Protein AF-A0A7Y0AMG4-F1 (afdb_monomer_lite)

pLDDT: mean 79.78, std 13.65, range [43.09, 95.0]

Sequence (147 aa):
MKTKEEQLKIYSAYLPYGLKFISNRDSVDITNAWTLVGLKIDNSYPHKPTLLSERSDYKNVINIWSPTAKPILYDLSYLTKEELIKAGFNDHIDFLTHEREHWIKVYGFEKYISKLPYGHFQYLVSNHFNIFNLDESEYINKANLKQ

Organism: NCBI:txid2728847

Radius of gyration: 16.27 Å; chains: 1; bounding box: 36×34×47 Å

Foldseek 3Di:
DDDLVVVVVVVVLLQVQFWWKDFLVDPLACVRIWTFNDWDQDPPPPGHIAGATDDPVDSDRPRPPDLRIATAAAELQPDDPVVCVVVVDPPPSCCSYVCVVVCCVPPNLVVSVVPDPPVRSSVRSNRRHPSVPDDCVRHHHNVPHDD

Structure (mmCIF, N/CA/C/O backbone):
data_AF-A0A7Y0AMG4-F1
#
_entry.id   AF-A0A7Y0AMG4-F1
#
loop_
_atom_site.group_PDB
_atom_site.id
_atom_site.type_symbol
_atom_site.label_atom_id
_atom_site.label_alt_id
_atom_site.label_comp_id
_atom_site.label_asym_id
_atom_site.label_entity_id
_atom_site.label_seq_id
_atom_site.pdbx_PDB_ins_code
_atom_site.Cartn_x
_atom_site.Cartn_y
_atom_site.Cartn_z
_atom_site.occupancy
_atom_site.B_iso_or_equiv
_atom_site.auth_seq_id
_atom_site.auth_comp_id
_atom_site.auth_asym_id
_atom_site.auth_atom_id
_atom_site.pdbx_PDB_model_num
ATOM 1 N N . MET A 1 1 ? 15.834 0.477 1.324 1.00 61.00 1 MET A N 1
ATOM 2 C CA . MET A 1 1 ? 15.414 0.202 -0.067 1.00 61.00 1 MET A CA 1
ATOM 3 C C . MET A 1 1 ? 15.063 -1.268 -0.227 1.00 61.00 1 MET A C 1
ATOM 5 O O . MET A 1 1 ? 15.910 -2.122 0.035 1.00 61.00 1 MET A O 1
ATOM 9 N N . LYS A 1 2 ? 13.814 -1.555 -0.597 1.00 71.12 2 LYS A N 1
ATOM 10 C CA . LYS A 1 2 ? 13.294 -2.920 -0.783 1.00 71.12 2 LYS A CA 1
ATOM 11 C C . LYS A 1 2 ? 13.919 -3.602 -2.002 1.00 71.12 2 LYS A C 1
ATOM 13 O O . LYS A 1 2 ? 14.352 -2.949 -2.953 1.00 71.12 2 LYS A O 1
ATOM 18 N N . THR A 1 3 ? 13.955 -4.931 -1.997 1.00 80.94 3 THR A N 1
ATOM 19 C CA . THR A 1 3 ? 14.343 -5.707 -3.176 1.00 80.94 3 THR A CA 1
ATOM 20 C C . THR A 1 3 ? 13.277 -5.609 -4.267 1.00 80.94 3 THR A C 1
ATOM 22 O O . THR A 1 3 ? 12.104 -5.317 -4.034 1.00 80.94 3 THR A O 1
ATOM 25 N N . LYS A 1 4 ? 13.692 -5.921 -5.492 1.00 73.06 4 LYS A N 1
ATOM 26 C CA . LYS A 1 4 ? 12.834 -5.947 -6.681 1.00 73.06 4 LYS A CA 1
ATOM 27 C C . LYS A 1 4 ? 11.635 -6.886 -6.536 1.00 73.06 4 LYS A C 1
ATOM 29 O O . LYS A 1 4 ? 10.539 -6.573 -6.990 1.00 73.06 4 LYS A O 1
ATOM 34 N N . GLU A 1 5 ? 11.850 -8.041 -5.916 1.00 76.38 5 GLU A N 1
ATOM 35 C CA . GLU A 1 5 ? 10.802 -9.032 -5.687 1.00 76.38 5 GLU A CA 1
ATOM 36 C C . GLU A 1 5 ? 9.802 -8.557 -4.624 1.00 76.38 5 GLU A C 1
ATOM 38 O O . GLU A 1 5 ? 8.596 -8.728 -4.788 1.00 76.38 5 GLU A O 1
ATOM 43 N N . GLU A 1 6 ? 10.275 -7.903 -3.560 1.00 79.88 6 GLU A N 1
ATOM 44 C CA . GLU A 1 6 ? 9.397 -7.306 -2.548 1.00 79.88 6 GLU A CA 1
ATOM 45 C C . GLU A 1 6 ? 8.531 -6.192 -3.141 1.00 79.88 6 GLU A C 1
ATOM 47 O O . GLU A 1 6 ? 7.325 -6.166 -2.906 1.00 79.88 6 GLU A O 1
ATOM 52 N N . GLN A 1 7 ? 9.112 -5.313 -3.963 1.00 78.44 7 GLN A N 1
ATOM 53 C CA . GLN A 1 7 ? 8.366 -4.246 -4.636 1.00 78.44 7 GLN A CA 1
ATOM 54 C C . GLN A 1 7 ? 7.243 -4.799 -5.520 1.00 78.44 7 GLN A C 1
ATOM 56 O O . GLN A 1 7 ? 6.143 -4.255 -5.537 1.00 78.44 7 GLN A O 1
ATOM 61 N N . LEU A 1 8 ? 7.467 -5.922 -6.206 1.00 78.38 8 LEU A N 1
ATOM 62 C CA . LEU A 1 8 ? 6.403 -6.577 -6.965 1.00 78.38 8 LEU A CA 1
ATOM 63 C C . LEU A 1 8 ? 5.285 -7.128 -6.100 1.00 78.38 8 LEU A C 1
ATOM 65 O O . LEU A 1 8 ? 4.124 -6.980 -6.468 1.00 78.38 8 LEU A O 1
ATOM 69 N N . LYS A 1 9 ? 5.629 -7.784 -4.987 1.00 83.62 9 LYS A N 1
ATOM 70 C CA . LYS A 1 9 ? 4.636 -8.303 -4.037 1.00 83.62 9 LYS A CA 1
ATOM 71 C C . LYS A 1 9 ? 3.774 -7.166 -3.488 1.00 83.62 9 LYS A C 1
ATOM 73 O O . LYS A 1 9 ? 2.578 -7.334 -3.291 1.00 83.62 9 LYS A O 1
ATOM 78 N N . ILE A 1 10 ? 4.379 -5.999 -3.291 1.00 87.12 10 ILE A N 1
ATOM 79 C CA . ILE A 1 10 ? 3.682 -4.777 -2.898 1.00 87.12 10 ILE A CA 1
ATOM 80 C C . ILE A 1 10 ? 2.755 -4.306 -4.024 1.00 87.12 10 ILE A C 1
ATOM 82 O O . ILE A 1 10 ? 1.559 -4.151 -3.807 1.00 87.12 10 ILE A O 1
ATOM 86 N N . TYR A 1 11 ? 3.269 -4.108 -5.240 1.00 85.94 11 TYR A N 1
ATOM 87 C CA . TYR A 1 11 ? 2.473 -3.578 -6.353 1.00 85.94 11 TYR A CA 1
ATOM 88 C C . TYR A 1 11 ? 1.355 -4.519 -6.805 1.00 85.94 11 TYR A C 1
ATOM 90 O O . TYR A 1 11 ? 0.294 -4.043 -7.208 1.00 85.94 11 TYR A O 1
ATOM 98 N N . SER A 1 12 ? 1.539 -5.835 -6.691 1.00 85.44 12 SER A N 1
ATOM 99 C CA . SER A 1 12 ? 0.483 -6.804 -6.988 1.00 85.44 12 SER A CA 1
ATOM 100 C C . SER A 1 12 ? -0.710 -6.671 -6.045 1.00 85.44 12 SER A C 1
ATOM 102 O O . SER A 1 12 ? -1.838 -6.868 -6.492 1.00 85.44 12 SER A O 1
ATOM 104 N N . ALA A 1 13 ? -0.499 -6.256 -4.789 1.00 89.56 13 ALA A N 1
ATOM 105 C CA . ALA A 1 13 ? -1.593 -5.993 -3.858 1.00 89.56 13 ALA A CA 1
ATOM 106 C C . ALA A 1 13 ? -2.501 -4.856 -4.350 1.00 89.56 13 ALA A C 1
ATOM 108 O O . ALA A 1 13 ? -3.716 -4.926 -4.184 1.00 89.56 13 ALA A O 1
ATOM 109 N N . TYR A 1 14 ? -1.930 -3.841 -5.007 1.00 90.62 14 TYR A N 1
ATOM 110 C CA . TYR A 1 14 ? -2.694 -2.709 -5.531 1.00 90.62 14 TYR A CA 1
ATOM 111 C C . TYR A 1 14 ? -3.232 -2.901 -6.950 1.00 90.62 14 TYR A C 1
ATOM 113 O O . TYR A 1 14 ? -3.987 -2.052 -7.424 1.00 90.62 14 TYR A O 1
ATOM 121 N N . LEU A 1 15 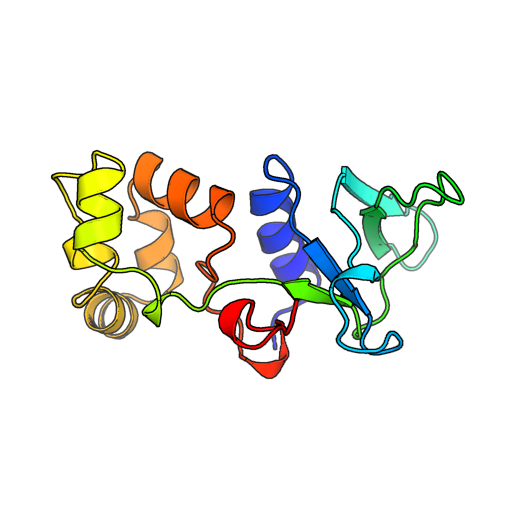? -2.854 -3.977 -7.643 1.00 87.44 15 LEU A N 1
ATOM 122 C CA . LEU A 1 15 ? -3.261 -4.217 -9.027 1.00 87.44 15 LEU A CA 1
ATOM 123 C C . LEU A 1 15 ? -4.790 -4.124 -9.237 1.00 87.44 15 LEU A C 1
ATOM 125 O O . LEU A 1 15 ? -5.197 -3.455 -10.185 1.00 87.44 15 LEU A O 1
ATOM 129 N N . PRO A 1 16 ? -5.654 -4.679 -8.359 1.00 89.69 16 PRO A N 1
ATOM 130 C CA . PRO A 1 16 ? -7.109 -4.553 -8.508 1.00 89.69 16 PRO A CA 1
ATOM 131 C C . PRO A 1 16 ? -7.648 -3.123 -8.350 1.00 89.69 16 PRO A C 1
ATOM 133 O O . PRO A 1 16 ? -8.809 -2.871 -8.654 1.00 89.69 16 PRO A O 1
ATOM 136 N N . TYR A 1 17 ? -6.826 -2.196 -7.851 1.00 90.69 17 TYR A N 1
ATOM 137 C CA . TYR A 1 17 ? -7.234 -0.859 -7.419 1.00 90.69 17 TYR A CA 1
ATOM 138 C C . TYR A 1 17 ? -6.598 0.265 -8.243 1.00 90.69 17 TYR A C 1
ATOM 140 O O . TYR A 1 17 ? -6.667 1.425 -7.842 1.00 90.69 17 TYR A O 1
ATOM 148 N N . GLY A 1 18 ? -5.956 -0.052 -9.373 1.00 88.31 18 GLY A N 1
ATOM 149 C CA . GLY A 1 18 ? -5.462 0.953 -10.319 1.00 88.31 18 GLY A CA 1
ATOM 150 C C . GLY A 1 18 ? -4.459 1.933 -9.706 1.00 88.31 18 GLY A C 1
ATOM 151 O O . GLY A 1 18 ? -4.632 3.149 -9.806 1.00 88.31 18 GLY A O 1
ATOM 152 N N . LEU A 1 19 ? -3.423 1.419 -9.035 1.00 89.38 19 LEU A N 1
ATOM 153 C CA . LEU A 1 19 ? -2.376 2.258 -8.448 1.00 89.38 19 LEU A CA 1
ATOM 154 C C . LEU A 1 19 ? -1.724 3.149 -9.506 1.00 89.38 19 LEU A C 1
ATOM 156 O O . LEU A 1 19 ? -1.357 2.683 -10.586 1.00 89.38 19 LEU A O 1
ATOM 160 N N . LYS A 1 20 ? -1.572 4.432 -9.176 1.00 88.56 20 LYS A N 1
ATOM 161 C CA . LYS A 1 20 ? -0.933 5.414 -10.049 1.00 88.56 20 LYS A CA 1
ATOM 162 C C . LYS A 1 20 ? 0.562 5.518 -9.776 1.00 88.56 20 LYS A C 1
ATOM 164 O O . LYS A 1 20 ? 0.989 5.404 -8.631 1.00 88.56 20 LYS A O 1
ATOM 169 N N . PHE A 1 21 ? 1.340 5.781 -10.819 1.00 84.88 21 PHE A N 1
ATOM 170 C CA . PHE A 1 21 ? 2.795 5.909 -10.765 1.00 84.88 21 PHE A CA 1
ATOM 171 C C . PHE A 1 21 ? 3.271 7.064 -11.642 1.00 84.88 21 PHE A C 1
ATOM 173 O O . PHE A 1 21 ? 2.657 7.358 -12.663 1.00 84.88 21 PHE A O 1
ATOM 180 N N . ILE A 1 22 ? 4.397 7.672 -11.278 1.00 79.50 22 ILE A N 1
ATOM 181 C CA . ILE A 1 22 ? 5.118 8.655 -12.102 1.00 79.50 22 ILE A CA 1
ATOM 182 C C . ILE A 1 22 ? 6.567 8.180 -12.232 1.00 79.50 22 ILE A C 1
ATOM 184 O O . ILE A 1 22 ? 7.137 7.676 -11.260 1.00 79.50 22 ILE A O 1
ATOM 188 N N . SER A 1 23 ? 7.177 8.318 -13.413 1.00 72.56 23 SER A N 1
ATOM 189 C CA . SER A 1 23 ? 8.632 8.183 -13.531 1.00 72.56 23 SER A CA 1
ATOM 190 C C . SER A 1 23 ? 9.301 9.458 -13.032 1.00 72.56 23 SER A C 1
ATOM 192 O O . SER A 1 23 ? 8.887 10.547 -13.399 1.00 72.56 23 SER A O 1
ATOM 194 N N . ASN A 1 24 ? 10.422 9.353 -12.313 1.00 63.03 24 ASN A N 1
ATOM 195 C CA . ASN A 1 24 ? 11.282 10.497 -11.981 1.00 63.03 24 ASN A CA 1
ATOM 196 C C . ASN A 1 24 ? 11.817 11.237 -13.229 1.00 63.03 24 ASN A C 1
ATOM 198 O O . ASN A 1 24 ? 12.531 12.224 -13.072 1.00 63.03 24 ASN A O 1
ATOM 202 N N . ARG A 1 25 ? 11.579 10.733 -14.450 1.00 60.69 25 ARG A N 1
ATOM 203 C CA . ARG A 1 25 ? 11.869 11.446 -15.703 1.00 60.69 25 ARG A CA 1
ATOM 204 C C . ARG A 1 25 ? 10.767 12.422 -16.104 1.00 60.69 25 ARG A C 1
ATOM 206 O O . ARG A 1 25 ? 11.058 13.371 -16.826 1.00 60.69 25 ARG A O 1
ATOM 213 N N . ASP A 1 26 ? 9.543 12.179 -15.664 1.00 61.75 26 ASP A N 1
ATOM 214 C CA . ASP A 1 26 ? 8.428 13.080 -15.893 1.00 61.75 26 ASP A CA 1
ATOM 215 C C . ASP A 1 26 ? 8.448 14.161 -14.805 1.00 61.75 26 ASP A C 1
ATOM 217 O O . ASP A 1 26 ? 8.901 13.932 -13.677 1.00 61.75 26 ASP A O 1
ATOM 221 N N . SER A 1 27 ? 7.979 15.365 -15.134 1.00 60.75 27 SER A N 1
ATOM 222 C CA . SER A 1 27 ? 7.682 16.362 -14.107 1.00 60.75 27 SER A CA 1
ATOM 223 C C . SER A 1 27 ? 6.711 15.757 -13.085 1.00 60.75 27 SER A C 1
ATOM 225 O O . SER A 1 27 ? 5.898 14.898 -13.430 1.00 60.75 27 SER A O 1
ATOM 227 N N . VAL A 1 28 ? 6.783 16.199 -11.823 1.00 60.62 28 VAL A N 1
ATOM 228 C CA . VAL A 1 28 ? 5.866 15.785 -10.740 1.00 60.62 28 VAL A CA 1
ATOM 229 C C . VAL A 1 28 ? 4.484 16.422 -10.957 1.00 60.62 28 VAL A C 1
ATOM 231 O O . VAL A 1 28 ? 3.996 17.211 -10.157 1.00 60.62 28 VAL A O 1
ATOM 234 N N . ASP A 1 29 ? 3.888 16.134 -12.104 1.00 65.50 29 ASP A N 1
ATOM 235 C CA . ASP A 1 29 ? 2.577 16.576 -12.534 1.00 65.50 29 ASP A CA 1
ATOM 236 C C . ASP A 1 29 ? 1.702 15.328 -12.690 1.00 65.50 29 ASP A C 1
ATOM 238 O O . ASP A 1 29 ? 2.042 14.386 -13.415 1.00 65.50 29 ASP A O 1
ATOM 242 N N . ILE A 1 30 ? 0.576 15.303 -11.974 1.00 65.88 30 ILE A N 1
ATOM 243 C CA . ILE A 1 30 ? -0.348 14.166 -11.951 1.00 65.88 30 ILE A CA 1
ATOM 244 C C . ILE A 1 30 ? -0.972 13.886 -13.322 1.00 65.88 30 ILE A C 1
ATOM 246 O O . ILE A 1 30 ? -1.411 12.761 -13.570 1.00 65.88 30 ILE A O 1
ATOM 250 N N . THR A 1 31 ? -0.971 14.866 -14.231 1.00 67.12 31 THR A N 1
ATOM 251 C CA . THR A 1 31 ? -1.424 14.694 -15.620 1.00 67.12 31 THR A CA 1
ATOM 252 C C . THR A 1 31 ? -0.584 13.674 -16.395 1.00 67.12 31 THR A C 1
ATOM 254 O O . THR A 1 31 ? -1.071 13.078 -17.356 1.00 67.12 31 THR A O 1
ATOM 257 N N . ASN A 1 32 ? 0.645 13.401 -15.943 1.00 71.56 32 ASN A N 1
ATOM 258 C CA . ASN A 1 32 ? 1.530 12.387 -16.516 1.00 71.56 32 ASN A CA 1
ATOM 259 C C . ASN A 1 32 ? 1.497 11.043 -15.776 1.00 71.56 32 ASN A C 1
ATOM 261 O O . ASN A 1 32 ? 2.240 10.134 -16.141 1.00 71.56 32 ASN A O 1
ATOM 265 N N . ALA A 1 33 ? 0.650 10.886 -14.753 1.00 79.56 33 ALA A N 1
ATOM 266 C CA . ALA A 1 33 ? 0.600 9.653 -13.982 1.00 79.56 33 ALA A CA 1
ATOM 267 C C . ALA A 1 33 ? 0.039 8.482 -14.803 1.00 79.56 33 ALA A C 1
ATOM 269 O O . ALA A 1 33 ? -1.009 8.578 -15.444 1.00 79.56 33 ALA A O 1
ATOM 270 N N . TRP A 1 34 ? 0.705 7.335 -14.716 1.00 81.25 34 TRP A N 1
ATOM 271 C CA . TRP A 1 34 ? 0.264 6.083 -15.319 1.00 81.25 34 TRP A CA 1
ATOM 272 C C . TRP A 1 34 ? -0.517 5.239 -14.325 1.00 81.25 34 TRP A C 1
ATOM 274 O O . TRP A 1 34 ? -0.161 5.186 -13.151 1.00 81.25 34 TRP A O 1
ATOM 284 N N . THR A 1 35 ? -1.536 4.529 -14.803 1.00 86.31 35 THR A N 1
ATOM 285 C CA . THR A 1 35 ? -2.318 3.592 -13.984 1.00 86.31 35 THR A CA 1
ATOM 286 C C . THR A 1 35 ? -1.817 2.174 -14.201 1.00 86.31 35 THR A C 1
ATOM 288 O O . THR A 1 35 ? -1.681 1.749 -15.344 1.00 86.31 35 THR A O 1
ATOM 291 N N . LEU A 1 36 ? -1.557 1.437 -13.123 1.00 85.19 36 LEU A N 1
ATOM 292 C CA . LEU A 1 36 ? -1.200 0.024 -13.180 1.00 85.19 36 LEU A CA 1
ATOM 293 C C . LEU A 1 36 ? -2.406 -0.820 -13.590 1.00 85.19 36 LEU A C 1
ATOM 295 O O . LEU A 1 36 ? -3.413 -0.846 -12.890 1.00 85.19 36 LEU A O 1
ATOM 299 N N . VAL A 1 37 ? -2.262 -1.543 -14.698 1.00 83.62 37 VAL 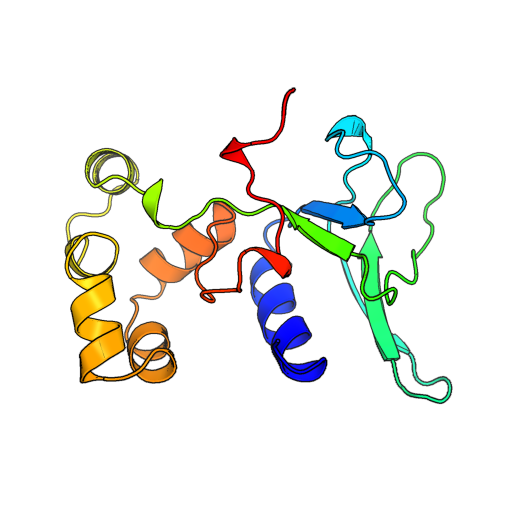A N 1
ATOM 300 C CA . VAL A 1 37 ? -3.298 -2.435 -15.249 1.00 83.62 37 VAL A CA 1
ATOM 301 C C . VAL A 1 37 ? -2.846 -3.889 -15.351 1.00 83.62 37 VAL A C 1
ATOM 303 O O . VAL A 1 37 ? -3.627 -4.770 -15.696 1.00 83.62 37 VAL A O 1
ATOM 306 N N . GLY A 1 38 ? -1.579 -4.172 -15.054 1.00 79.50 38 GLY A N 1
ATOM 307 C CA . GLY A 1 38 ? -1.073 -5.535 -15.091 1.00 79.50 38 GLY A CA 1
ATOM 308 C C . GLY A 1 38 ? 0.377 -5.657 -14.667 1.00 79.50 38 GLY A C 1
ATOM 309 O O . GLY A 1 38 ? 1.106 -4.676 -14.546 1.00 79.50 38 GLY A O 1
ATOM 310 N N . LEU A 1 39 ? 0.793 -6.901 -14.468 1.00 77.69 39 LEU A N 1
ATOM 311 C CA . LEU A 1 39 ? 2.169 -7.283 -14.198 1.00 77.69 39 LEU A CA 1
ATOM 312 C C . LEU A 1 39 ? 2.554 -8.347 -15.218 1.00 77.69 39 LEU A C 1
ATOM 314 O O . LEU A 1 39 ? 1.838 -9.332 -15.389 1.00 77.69 39 LEU A O 1
ATOM 318 N N . LYS A 1 40 ? 3.682 -8.165 -15.894 1.00 72.88 40 LYS A N 1
ATOM 319 C CA . LYS A 1 40 ? 4.249 -9.164 -16.800 1.00 72.88 40 LYS A CA 1
ATOM 320 C C . LYS A 1 40 ? 5.618 -9.569 -16.284 1.00 72.88 40 LYS A C 1
ATOM 322 O O . LYS A 1 40 ? 6.403 -8.707 -15.923 1.00 72.88 40 LYS A O 1
ATOM 327 N N . ILE A 1 41 ? 5.922 -10.858 -16.256 1.00 67.00 41 ILE A N 1
ATOM 328 C CA . ILE A 1 41 ? 7.304 -11.316 -16.109 1.00 67.00 41 ILE A CA 1
ATOM 329 C C . ILE A 1 41 ? 7.827 -11.502 -17.525 1.00 67.00 41 ILE A C 1
ATOM 331 O O . ILE A 1 41 ? 7.284 -12.300 -18.289 1.00 67.00 41 ILE A O 1
ATOM 335 N N . ASP A 1 42 ? 8.810 -10.696 -17.913 1.00 63.44 42 ASP A N 1
ATOM 336 C CA . ASP A 1 42 ? 9.469 -10.896 -19.189 1.00 63.44 42 ASP A CA 1
ATOM 337 C C . ASP A 1 42 ? 10.399 -12.110 -19.080 1.00 63.44 42 ASP A C 1
ATOM 339 O O . ASP A 1 42 ? 11.263 -12.192 -18.202 1.00 63.44 42 ASP A O 1
ATOM 343 N N . ASN A 1 43 ? 10.195 -13.078 -19.971 1.00 60.75 43 ASN A N 1
ATOM 344 C CA . ASN A 1 43 ? 11.047 -14.256 -20.069 1.00 60.75 43 ASN A CA 1
ATOM 345 C C . ASN A 1 43 ? 12.355 -13.964 -20.826 1.00 60.75 43 ASN A C 1
ATOM 347 O O . ASN A 1 43 ? 13.210 -14.842 -20.915 1.00 60.75 43 ASN A O 1
ATOM 351 N N . SER A 1 44 ? 12.535 -12.753 -21.360 1.00 64.75 44 SER A N 1
ATOM 352 C CA . SER A 1 44 ? 13.809 -12.321 -21.927 1.00 64.75 44 SER A CA 1
ATOM 353 C C . SER A 1 44 ? 14.831 -12.011 -20.829 1.00 64.75 44 SER A C 1
ATOM 355 O O . SER A 1 44 ? 14.517 -11.458 -19.776 1.00 64.75 44 SER A O 1
ATOM 357 N N . TYR A 1 45 ? 16.076 -12.432 -21.058 1.00 47.50 45 TYR A N 1
ATOM 358 C CA . TYR A 1 45 ? 17.156 -12.307 -20.085 1.00 47.50 45 TYR A CA 1
ATOM 359 C C . TYR A 1 45 ? 17.667 -10.854 -20.013 1.00 47.50 45 TYR A C 1
ATOM 361 O O . TYR A 1 45 ? 17.931 -10.256 -21.058 1.00 47.50 45 TYR A O 1
ATOM 369 N N . PRO A 1 46 ? 17.896 -10.283 -18.816 1.00 54.44 46 PRO A N 1
ATOM 370 C CA . PRO A 1 46 ? 17.556 -10.826 -17.501 1.00 54.44 46 PRO A CA 1
ATOM 371 C C . PRO A 1 46 ? 16.049 -10.734 -17.229 1.00 54.44 46 PRO A C 1
ATOM 373 O O . PRO A 1 46 ? 15.471 -9.667 -17.438 1.00 54.44 46 PRO A O 1
ATOM 376 N N . HIS A 1 47 ? 15.467 -11.820 -16.697 1.00 57.12 47 HIS A N 1
ATOM 377 C CA . HIS A 1 47 ? 14.056 -11.908 -16.312 1.00 57.12 47 HIS A CA 1
ATOM 378 C C . HIS A 1 47 ? 13.667 -10.720 -15.449 1.00 57.12 47 HIS A C 1
ATOM 380 O O . HIS A 1 47 ? 14.028 -10.628 -14.271 1.00 57.12 47 HIS A O 1
ATOM 386 N N . LYS A 1 48 ? 12.969 -9.775 -16.064 1.00 61.19 48 LYS A N 1
ATOM 387 C CA . LYS A 1 48 ? 12.539 -8.562 -15.398 1.00 61.19 48 LYS A CA 1
ATOM 388 C C . LYS A 1 48 ? 11.027 -8.599 -15.345 1.00 61.19 48 LYS A C 1
ATOM 390 O O . LYS A 1 48 ? 10.376 -8.769 -16.377 1.00 61.19 48 LYS A O 1
ATOM 395 N N . PRO A 1 49 ? 10.448 -8.434 -14.154 1.00 61.41 49 PRO A N 1
ATOM 396 C CA . PRO A 1 49 ? 9.049 -8.080 -14.071 1.00 61.41 49 PRO A CA 1
ATOM 397 C C . PRO A 1 49 ? 8.807 -6.796 -14.870 1.00 61.41 49 PRO A C 1
ATOM 399 O O . PRO A 1 49 ? 9.743 -6.103 -15.250 1.00 61.41 49 PRO A O 1
ATOM 402 N N . THR A 1 50 ? 7.561 -6.450 -15.137 1.00 68.88 50 THR A N 1
ATOM 403 C CA . THR A 1 50 ? 7.179 -5.255 -15.880 1.00 68.88 50 THR A CA 1
ATOM 404 C C . THR A 1 50 ? 5.812 -4.812 -15.393 1.00 68.88 50 THR A C 1
ATOM 406 O O . THR A 1 50 ? 4.878 -5.612 -15.384 1.00 68.88 50 THR A O 1
ATOM 409 N N . LEU A 1 51 ? 5.702 -3.553 -14.968 1.00 71.12 51 LEU A N 1
ATOM 410 C CA . LEU A 1 51 ? 4.413 -2.929 -14.681 1.00 71.12 51 LEU A CA 1
ATOM 411 C C . LEU A 1 51 ? 3.768 -2.552 -16.011 1.00 71.12 51 LEU A C 1
ATOM 413 O O . LEU A 1 51 ? 4.417 -1.920 -16.835 1.00 71.12 51 LEU A O 1
ATOM 417 N N . LEU A 1 52 ? 2.521 -2.947 -16.232 1.00 70.75 52 LEU A N 1
ATOM 418 C CA . LEU A 1 52 ? 1.754 -2.561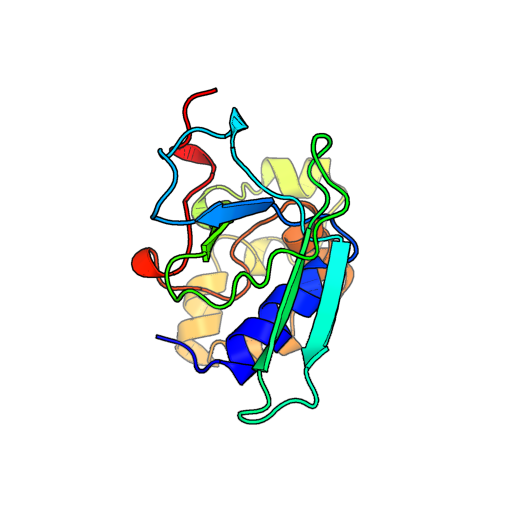 -17.410 1.00 70.75 52 LEU A CA 1
ATOM 419 C C . LEU A 1 52 ? 0.911 -1.338 -17.066 1.00 70.75 52 LEU A C 1
ATOM 421 O O . LEU A 1 52 ? 0.292 -1.311 -15.999 1.00 70.75 52 LEU A O 1
ATOM 425 N N . SER A 1 53 ? 0.847 -0.365 -17.972 1.00 71.56 53 SER A N 1
ATOM 426 C CA . SER A 1 53 ? -0.025 0.797 -17.829 1.00 71.56 53 SER A CA 1
ATOM 427 C C . SER A 1 53 ? -0.836 1.095 -19.083 1.00 71.56 53 SER A C 1
ATOM 429 O O . SER A 1 53 ? -0.437 0.752 -20.195 1.00 71.56 53 SER A O 1
ATOM 431 N N . GLU A 1 54 ? -1.983 1.744 -18.895 1.00 66.12 54 GLU A N 1
ATOM 432 C CA . GLU A 1 54 ? -2.771 2.333 -19.979 1.00 66.12 54 GLU A CA 1
ATOM 433 C C . GLU A 1 54 ? -2.423 3.823 -20.107 1.00 66.12 54 GLU A C 1
ATOM 435 O O . GLU A 1 54 ? -2.626 4.594 -19.168 1.00 66.12 54 GLU A O 1
ATOM 440 N N . ARG A 1 55 ? -1.906 4.245 -21.269 1.00 61.53 55 ARG A N 1
ATOM 441 C CA . ARG A 1 55 ? -1.905 5.653 -21.700 1.00 61.53 55 ARG A CA 1
ATOM 442 C C . ARG A 1 55 ? -2.709 5.744 -23.002 1.00 61.53 55 ARG A C 1
ATOM 444 O O . ARG A 1 55 ? -2.605 4.863 -23.851 1.00 61.53 55 ARG A O 1
ATOM 451 N N . SER A 1 56 ? -3.564 6.755 -23.133 1.00 48.69 56 SER A N 1
ATOM 452 C CA . SER A 1 56 ? -4.557 6.887 -24.218 1.00 48.69 56 SER A CA 1
ATOM 453 C C . SER A 1 56 ? -3.945 7.076 -25.610 1.00 48.69 56 SER A C 1
ATOM 455 O O . SER A 1 56 ? -4.605 6.858 -26.621 1.00 48.69 56 SER A O 1
ATOM 457 N N . ASP A 1 57 ? -2.681 7.459 -25.658 1.00 49.38 57 ASP A N 1
ATOM 458 C CA . ASP A 1 57 ? -1.918 7.806 -26.843 1.00 49.38 57 ASP A CA 1
ATOM 459 C C . ASP A 1 57 ? -1.261 6.579 -27.495 1.00 49.38 57 ASP A C 1
ATOM 461 O O . ASP A 1 57 ? -1.093 6.559 -28.709 1.00 49.38 57 ASP A O 1
ATOM 465 N N . TYR A 1 58 ? -1.007 5.508 -26.738 1.00 43.09 58 TYR A N 1
ATOM 466 C CA . TYR A 1 58 ? -0.618 4.201 -27.263 1.00 43.09 58 TYR A CA 1
ATOM 467 C C . TYR A 1 58 ? -0.955 3.129 -26.218 1.00 43.09 58 TYR A C 1
ATOM 469 O O . TYR A 1 58 ? -0.579 3.282 -25.058 1.00 43.09 58 TYR A O 1
ATOM 477 N N . LYS A 1 59 ? -1.551 1.992 -26.618 1.00 47.91 59 LYS A N 1
ATOM 478 C CA . LYS A 1 59 ? -1.591 0.744 -25.815 1.00 47.91 59 LYS A CA 1
ATOM 479 C C . LYS A 1 59 ? -0.174 0.163 -25.642 1.00 47.91 59 LYS A C 1
ATOM 481 O O . LYS A 1 59 ? 0.104 -0.975 -26.011 1.00 47.91 59 LYS A O 1
ATOM 486 N N . ASN A 1 60 ? 0.754 0.976 -25.158 1.00 51.41 60 ASN A N 1
ATOM 487 C CA . ASN A 1 60 ? 2.137 0.631 -24.946 1.00 51.41 60 ASN A CA 1
ATOM 488 C C . ASN A 1 60 ? 2.246 0.015 -23.563 1.00 51.41 60 ASN A C 1
ATOM 490 O O . ASN A 1 60 ? 2.027 0.667 -22.547 1.00 51.41 60 ASN A O 1
ATOM 494 N N . VAL A 1 61 ? 2.655 -1.248 -23.545 1.00 53.03 61 VAL A N 1
ATOM 495 C CA . VAL A 1 61 ? 3.319 -1.851 -22.397 1.00 53.03 61 VAL A CA 1
ATOM 496 C C . VAL A 1 61 ? 4.556 -1.001 -22.111 1.00 53.03 61 VAL A C 1
ATOM 498 O O . VAL A 1 61 ? 5.598 -1.187 -22.739 1.00 53.03 61 VAL A O 1
ATOM 501 N N . ILE A 1 62 ? 4.451 -0.011 -21.223 1.00 53.09 62 ILE A N 1
ATOM 502 C CA . ILE A 1 62 ? 5.642 0.714 -20.792 1.00 53.09 62 ILE A CA 1
ATOM 503 C C . ILE A 1 62 ? 6.444 -0.271 -19.955 1.00 53.09 62 ILE A C 1
ATOM 505 O O . ILE A 1 62 ? 5.973 -0.783 -18.946 1.00 53.09 62 I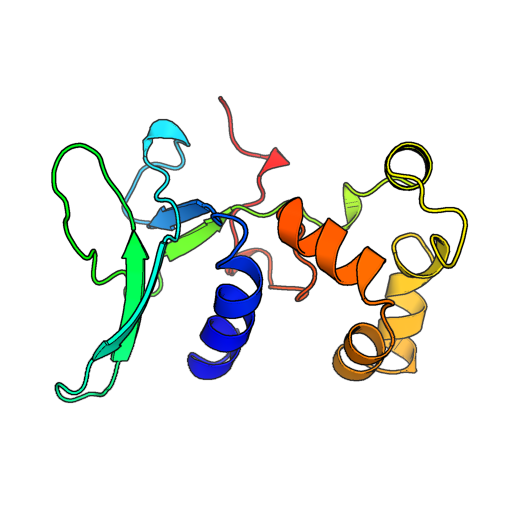LE A O 1
ATOM 509 N N . ASN A 1 63 ? 7.671 -0.561 -20.376 1.00 53.03 63 ASN A N 1
ATOM 510 C CA . ASN A 1 63 ? 8.580 -1.354 -19.571 1.00 53.03 63 ASN A CA 1
ATOM 511 C C . ASN A 1 63 ? 9.124 -0.469 -18.436 1.00 53.03 63 ASN A C 1
ATOM 513 O O . ASN A 1 63 ? 10.232 0.056 -18.525 1.00 53.03 63 ASN A O 1
ATOM 517 N N . ILE A 1 64 ? 8.311 -0.210 -17.401 1.00 52.72 64 ILE A N 1
ATOM 518 C CA . ILE A 1 64 ? 8.600 0.807 -16.368 1.00 52.72 64 ILE A CA 1
ATOM 519 C C . ILE A 1 64 ? 9.683 0.362 -15.364 1.00 52.72 64 ILE A C 1
ATOM 521 O O . ILE A 1 64 ? 9.773 0.875 -14.254 1.00 52.72 64 ILE A O 1
ATOM 525 N N . TRP A 1 65 ? 10.564 -0.569 -15.734 1.00 54.62 65 TRP A N 1
ATOM 526 C CA . TRP A 1 65 ? 11.679 -1.020 -14.888 1.00 54.62 65 TRP A CA 1
ATOM 527 C C . TRP A 1 65 ? 12.870 -0.068 -14.880 1.00 54.62 65 TRP A C 1
ATOM 529 O O . TRP A 1 65 ? 14.033 -0.468 -14.777 1.00 54.62 65 TRP A O 1
ATOM 539 N N . SER A 1 66 ? 12.570 1.224 -14.938 1.00 53.28 66 SER A N 1
ATOM 540 C CA . SER A 1 66 ? 13.493 2.229 -14.465 1.00 53.28 66 SER A CA 1
ATOM 541 C C . SER A 1 66 ? 13.297 2.347 -12.947 1.00 53.28 66 SER A C 1
ATOM 543 O O . SER A 1 66 ? 12.154 2.491 -12.518 1.00 53.28 66 SER A O 1
ATOM 545 N N . PRO A 1 67 ? 14.364 2.379 -12.123 1.00 55.78 67 PRO A N 1
ATOM 546 C CA . PRO A 1 67 ? 14.314 2.703 -10.680 1.00 55.78 67 PRO A CA 1
ATOM 547 C C . PRO A 1 67 ? 13.748 4.107 -10.379 1.00 55.78 67 PRO A C 1
ATOM 549 O O . PRO A 1 67 ? 13.901 4.650 -9.290 1.00 55.78 67 PRO A O 1
ATOM 552 N N . THR A 1 68 ? 13.138 4.727 -11.382 1.00 62.62 68 THR A N 1
ATOM 553 C CA . THR A 1 68 ? 12.531 6.034 -11.353 1.00 62.62 68 THR A CA 1
ATOM 554 C C . THR A 1 68 ? 11.019 5.974 -11.209 1.00 62.62 68 THR A C 1
ATOM 556 O O . THR A 1 68 ? 10.442 7.001 -10.900 1.00 62.62 68 THR A O 1
ATOM 559 N N . ALA A 1 69 ? 10.356 4.834 -11.418 1.00 74.94 69 ALA A N 1
ATOM 560 C CA . ALA A 1 69 ? 8.912 4.774 -11.235 1.00 74.94 69 ALA A CA 1
ATOM 561 C C . ALA A 1 69 ? 8.545 4.647 -9.765 1.00 74.94 69 ALA A C 1
ATOM 563 O O . ALA A 1 69 ? 8.905 3.671 -9.108 1.00 74.94 69 ALA A O 1
ATOM 564 N N . LYS A 1 70 ? 7.813 5.641 -9.270 1.00 84.00 70 LYS A N 1
ATOM 565 C CA . LYS A 1 70 ? 7.360 5.694 -7.888 1.00 84.00 70 LYS A CA 1
ATOM 566 C C . LYS A 1 70 ? 5.837 5.640 -7.834 1.00 84.00 70 LYS A C 1
ATOM 568 O O . LYS A 1 70 ? 5.188 6.365 -8.593 1.00 84.00 70 LYS A O 1
ATOM 573 N N . PRO A 1 71 ? 5.258 4.801 -6.960 1.00 88.88 71 PRO A N 1
ATOM 574 C CA . PRO A 1 71 ? 3.829 4.805 -6.714 1.00 88.88 71 PRO A CA 1
ATOM 575 C C . PRO A 1 71 ? 3.412 6.126 -6.071 1.00 88.88 71 PRO A C 1
ATOM 577 O O . PRO A 1 71 ? 4.154 6.715 -5.284 1.00 88.88 71 PRO A O 1
ATOM 580 N N . ILE A 1 72 ? 2.204 6.569 -6.389 1.00 91.44 72 ILE A N 1
ATOM 581 C CA . ILE A 1 72 ? 1.555 7.703 -5.743 1.00 91.44 72 ILE A CA 1
ATOM 582 C C . ILE A 1 72 ? 0.695 7.148 -4.611 1.00 91.44 72 ILE A C 1
ATOM 584 O O . ILE A 1 72 ? -0.313 6.488 -4.868 1.00 91.44 72 ILE A O 1
ATOM 588 N N . LEU A 1 73 ? 1.094 7.415 -3.370 1.00 94.50 73 LEU A N 1
ATOM 589 C CA . LEU A 1 73 ? 0.446 6.883 -2.170 1.00 94.50 73 LEU A CA 1
ATOM 590 C C . LEU A 1 73 ? 0.201 7.998 -1.152 1.00 94.50 73 LEU A C 1
ATOM 592 O O . LEU A 1 73 ? 0.966 8.959 -1.092 1.00 94.50 73 LEU A O 1
ATOM 596 N N . TYR A 1 74 ? -0.836 7.867 -0.331 1.00 94.19 74 TYR A N 1
ATOM 597 C CA . TYR A 1 74 ? -0.953 8.645 0.901 1.00 94.19 74 TYR A CA 1
ATOM 598 C C . TYR A 1 74 ? -0.081 8.030 1.987 1.00 94.19 74 TYR A C 1
ATOM 600 O O . TYR A 1 74 ? -0.076 6.811 2.164 1.00 94.19 74 TYR A O 1
ATOM 608 N N . ASP A 1 75 ? 0.619 8.864 2.750 1.00 92.31 75 ASP A N 1
ATOM 609 C CA . ASP A 1 75 ? 1.198 8.386 4.000 1.00 92.31 75 ASP A CA 1
ATOM 610 C C . ASP A 1 75 ? 0.080 7.955 4.963 1.00 92.31 75 ASP A C 1
ATOM 612 O O . ASP A 1 75 ? -1.000 8.551 4.987 1.00 92.31 75 ASP A O 1
ATOM 616 N N . LEU A 1 76 ? 0.315 6.915 5.765 1.00 89.81 76 LEU A N 1
ATOM 617 C CA . LEU A 1 76 ? -0.701 6.448 6.709 1.00 89.81 76 LEU A CA 1
ATOM 618 C C . LEU A 1 76 ? -1.010 7.476 7.812 1.00 89.81 76 LEU A C 1
ATOM 620 O O . LEU A 1 76 ? -2.032 7.343 8.474 1.00 89.81 76 LEU A O 1
ATOM 624 N N . SER A 1 77 ? -0.165 8.485 8.039 1.00 88.19 77 SER A N 1
ATOM 625 C CA . SER A 1 77 ? -0.467 9.608 8.941 1.00 88.19 77 SER A CA 1
ATOM 626 C C . SER A 1 77 ? -1.672 10.444 8.503 1.00 88.19 77 SER A C 1
ATOM 628 O O . SER A 1 77 ? -2.278 11.104 9.344 1.00 88.19 77 SER A O 1
ATOM 630 N N . TYR A 1 78 ? -2.061 10.392 7.224 1.00 90.81 78 TYR A N 1
ATOM 631 C CA . TYR A 1 78 ? -3.272 11.058 6.734 1.00 90.81 78 TYR A CA 1
ATOM 632 C C . TYR A 1 78 ? -4.552 10.293 7.066 1.00 90.81 78 TYR A C 1
ATOM 634 O O . TYR A 1 78 ? -5.633 10.840 6.888 1.00 90.81 78 TYR A O 1
ATOM 642 N N . LEU A 1 79 ? -4.450 9.046 7.533 1.00 90.44 79 LEU A N 1
ATOM 643 C CA . LEU A 1 79 ? -5.609 8.251 7.902 1.00 90.44 79 LEU A CA 1
ATOM 644 C C . LEU A 1 79 ? -6.142 8.684 9.269 1.00 90.44 79 LEU A C 1
ATOM 646 O O . LEU A 1 79 ? -5.510 8.460 10.305 1.00 90.44 79 LEU A O 1
ATOM 650 N N . THR A 1 80 ? -7.341 9.254 9.278 1.00 89.62 80 THR A N 1
ATOM 651 C CA . THR A 1 80 ? -8.006 9.687 10.509 1.00 89.62 80 THR A CA 1
ATOM 652 C C . THR A 1 80 ? -8.991 8.643 11.030 1.00 89.62 80 THR A C 1
ATOM 654 O O . THR A 1 80 ? -9.547 7.824 10.290 1.00 89.62 80 THR A O 1
ATOM 657 N N . LYS A 1 81 ? -9.254 8.687 12.340 1.00 89.44 81 LYS A N 1
ATOM 658 C CA . LYS A 1 81 ? -10.287 7.854 12.969 1.00 89.44 81 LYS A CA 1
ATOM 659 C C . LYS A 1 81 ? -11.666 8.154 12.377 1.00 89.44 81 LYS A C 1
ATOM 661 O O . LYS A 1 81 ? -12.459 7.241 12.165 1.00 89.44 81 LYS A O 1
ATOM 666 N N . GLU A 1 82 ? -11.947 9.420 12.097 1.00 90.00 82 GLU A N 1
ATOM 667 C CA . GLU A 1 82 ? -13.211 9.895 11.545 1.00 90.00 82 GLU A CA 1
ATOM 668 C C . GLU A 1 82 ? -13.474 9.317 10.150 1.00 90.00 82 GLU A C 1
ATOM 670 O O . GLU A 1 82 ? -14.601 8.920 9.857 1.00 90.00 82 GLU A O 1
ATOM 675 N N . GLU A 1 83 ? -12.452 9.236 9.295 1.00 90.25 83 GLU A N 1
ATOM 676 C CA . GLU A 1 83 ? -12.556 8.601 7.975 1.00 90.25 83 GLU A CA 1
ATOM 677 C C . GLU A 1 83 ? -12.848 7.107 8.082 1.00 90.25 83 GLU A C 1
ATOM 679 O O . GLU A 1 83 ? -13.723 6.608 7.379 1.00 90.25 83 GLU A O 1
ATOM 684 N N . LEU A 1 84 ? -12.177 6.404 8.998 1.00 91.12 84 LEU A N 1
ATOM 685 C CA . LEU A 1 84 ? -12.411 4.977 9.227 1.00 91.12 84 LEU A CA 1
ATOM 686 C C . LEU A 1 84 ? -13.834 4.705 9.729 1.00 91.12 84 LEU A C 1
ATOM 688 O O . LEU A 1 84 ? -14.501 3.804 9.222 1.00 91.12 84 LEU A O 1
ATOM 692 N N . ILE A 1 85 ? -14.342 5.530 10.647 1.00 91.06 85 ILE A N 1
ATOM 693 C CA . ILE A 1 85 ? -15.732 5.434 11.117 1.00 91.06 85 ILE A CA 1
ATOM 694 C C . ILE A 1 85 ? -16.713 5.686 9.967 1.00 91.06 85 ILE A C 1
ATOM 696 O O . ILE A 1 85 ? -17.676 4.938 9.805 1.00 91.06 85 ILE A O 1
ATOM 700 N N . LYS A 1 86 ? -16.470 6.707 9.133 1.00 91.69 86 LYS A N 1
ATOM 701 C CA . LYS A 1 86 ? -17.308 6.989 7.952 1.00 91.69 86 LYS A CA 1
ATOM 702 C C . LYS A 1 86 ? -17.279 5.852 6.931 1.00 91.69 86 LYS A C 1
ATOM 704 O O . LYS A 1 86 ? -18.288 5.611 6.277 1.00 91.69 86 LYS A O 1
ATOM 709 N N . ALA A 1 87 ? -16.152 5.154 6.814 1.00 90.00 87 ALA A N 1
ATOM 710 C CA . ALA A 1 87 ? -16.004 3.964 5.984 1.00 90.00 87 ALA A CA 1
ATOM 711 C C . ALA A 1 87 ? -16.667 2.708 6.589 1.00 90.00 87 ALA A C 1
ATOM 713 O O . ALA A 1 87 ? -16.670 1.658 5.950 1.00 90.00 87 ALA A O 1
ATOM 714 N N . GLY A 1 88 ? -17.260 2.810 7.784 1.00 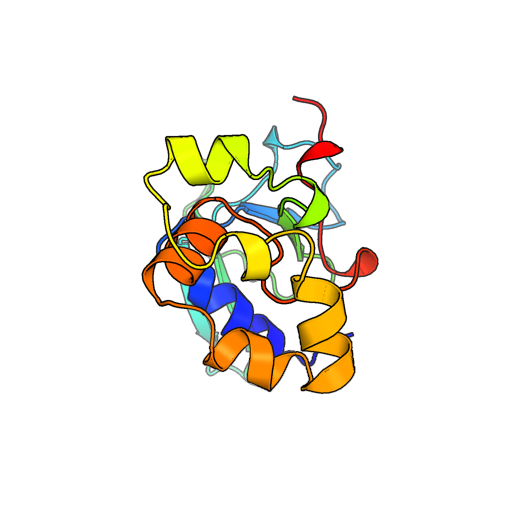91.50 88 GLY A N 1
ATOM 715 C CA . GLY A 1 88 ? -18.001 1.729 8.434 1.00 91.50 88 GLY A CA 1
ATOM 716 C C . GLY A 1 88 ? -17.163 0.851 9.362 1.00 91.50 88 GLY A C 1
ATOM 717 O O . GLY A 1 88 ? -17.685 -0.139 9.871 1.00 91.50 88 GLY A O 1
ATOM 718 N N . PHE A 1 89 ? -15.900 1.201 9.619 1.00 91.00 89 PHE A N 1
ATOM 719 C CA . PHE A 1 89 ? -15.089 0.504 10.615 1.00 91.00 89 PHE A CA 1
ATOM 720 C C . PHE A 1 89 ? -15.499 0.943 12.019 1.00 91.00 89 PHE A C 1
ATOM 722 O O . PHE A 1 89 ? -15.533 2.134 12.329 1.00 91.00 89 PHE A O 1
ATOM 729 N N . ASN A 1 90 ? -15.807 -0.025 12.876 1.00 85.12 90 ASN A N 1
ATOM 730 C CA . ASN A 1 90 ? -16.146 0.188 14.285 1.00 85.12 90 ASN A CA 1
ATOM 731 C C . ASN A 1 90 ? -15.280 -0.652 15.238 1.00 85.12 90 ASN A C 1
ATOM 733 O O . ASN A 1 90 ? -15.396 -0.514 16.455 1.00 85.12 90 ASN A O 1
ATOM 737 N N . ASP A 1 91 ? -14.383 -1.465 14.689 1.00 82.38 91 ASP A N 1
ATOM 738 C CA . ASP A 1 91 ? -13.453 -2.342 15.376 1.00 82.38 91 ASP A CA 1
ATOM 739 C C . ASP A 1 91 ? -12.012 -2.084 14.908 1.00 82.38 91 ASP A C 1
ATOM 741 O O . ASP A 1 91 ? -11.755 -1.640 13.786 1.00 82.38 91 ASP A O 1
ATOM 745 N N . HIS A 1 92 ? -11.049 -2.339 15.796 1.00 81.69 92 HIS A N 1
ATOM 746 C CA . HIS A 1 92 ? -9.614 -2.339 15.483 1.00 81.69 92 HIS A CA 1
ATOM 747 C C . HIS A 1 92 ? -9.088 -1.072 14.759 1.00 81.69 92 HIS A C 1
ATOM 749 O O . HIS A 1 92 ? -8.119 -1.124 14.002 1.00 81.69 92 HIS A O 1
ATOM 755 N N . ILE A 1 93 ? -9.727 0.088 14.954 1.00 84.81 93 ILE A N 1
ATOM 756 C CA . ILE A 1 93 ? -9.329 1.376 14.347 1.00 84.81 93 ILE A CA 1
ATOM 757 C C . ILE A 1 93 ? -8.024 1.904 14.960 1.00 84.81 93 ILE A C 1
ATOM 759 O O . ILE A 1 93 ? -7.196 2.544 14.308 1.00 84.81 93 ILE A O 1
ATOM 763 N N . ASP A 1 94 ? -7.841 1.630 16.241 1.00 82.25 94 ASP A N 1
ATOM 764 C CA . ASP A 1 94 ? -6.624 1.841 17.012 1.00 82.25 94 ASP A CA 1
ATOM 765 C C . ASP A 1 94 ? -5.391 1.216 16.340 1.00 82.25 94 ASP A C 1
ATOM 767 O O . ASP A 1 94 ? -4.376 1.905 16.194 1.00 82.25 94 ASP A O 1
ATOM 771 N N . PHE A 1 95 ? -5.521 -0.002 15.796 1.00 81.81 95 PHE A N 1
ATOM 772 C CA . PHE A 1 95 ? -4.463 -0.690 15.035 1.00 81.81 95 PHE A CA 1
ATOM 773 C C . PHE A 1 95 ? -4.024 0.057 13.769 1.00 81.81 95 PHE A C 1
ATOM 775 O O . PHE A 1 95 ? -2.906 -0.140 13.286 1.00 81.81 95 PHE A O 1
ATOM 782 N N . LEU A 1 96 ? -4.895 0.885 13.191 1.00 84.25 96 LEU A N 1
ATOM 783 C CA . LEU A 1 96 ? -4.590 1.643 11.973 1.00 84.25 96 LEU A CA 1
ATOM 784 C C . LEU A 1 96 ? -4.056 3.045 12.252 1.00 84.25 96 LEU A C 1
ATOM 786 O O . LEU A 1 96 ? -3.428 3.648 11.382 1.00 84.25 96 LEU A O 1
ATOM 790 N N . THR A 1 97 ? -4.308 3.555 13.454 1.00 81.88 97 THR A N 1
ATOM 791 C CA . THR A 1 97 ? -4.033 4.939 13.833 1.00 81.88 97 THR A CA 1
ATOM 792 C C . THR A 1 97 ? -2.868 4.989 14.823 1.00 81.88 97 THR A C 1
ATOM 794 O O . THR A 1 97 ? -1.716 4.785 14.445 1.00 81.88 97 THR A O 1
ATOM 797 N N . HIS A 1 98 ? -3.154 5.243 16.096 1.00 78.19 98 HIS A N 1
ATOM 798 C CA . HIS A 1 98 ? -2.173 5.531 17.138 1.00 78.19 98 HIS A CA 1
ATOM 799 C C . HIS A 1 98 ? -1.436 4.304 17.702 1.00 78.19 98 HIS A C 1
ATOM 801 O O . HIS A 1 98 ? -0.292 4.442 18.130 1.00 78.19 98 HIS A O 1
ATOM 807 N N . GLU A 1 99 ? -2.021 3.101 17.684 1.00 83.00 99 GLU A N 1
ATOM 808 C CA . GLU A 1 99 ? -1.327 1.907 18.197 1.00 83.00 99 GLU A CA 1
ATOM 809 C C . GLU A 1 99 ? -0.377 1.281 17.175 1.00 83.00 99 GLU A C 1
ATOM 811 O O . GLU A 1 99 ? 0.510 0.506 17.539 1.00 83.00 99 GLU A O 1
ATOM 816 N N . ARG A 1 100 ? -0.525 1.632 15.894 1.00 87.56 100 ARG A N 1
ATOM 817 C CA . ARG A 1 100 ? 0.256 1.075 14.786 1.00 87.56 100 ARG A CA 1
ATOM 818 C C . ARG A 1 100 ? 1.757 1.096 15.063 1.00 87.56 100 ARG A C 1
ATOM 820 O O . ARG A 1 100 ? 2.428 0.075 14.934 1.00 87.56 100 ARG A O 1
ATOM 827 N N . GLU A 1 101 ? 2.291 2.258 15.430 1.00 86.56 101 GLU A N 1
ATOM 828 C CA . GLU A 1 101 ? 3.730 2.436 15.648 1.00 86.56 101 GLU A CA 1
ATOM 829 C C . GLU A 1 101 ? 4.235 1.579 16.807 1.00 86.56 101 GLU A C 1
ATOM 831 O O . GLU A 1 101 ? 5.301 0.968 16.715 1.00 86.56 101 GLU A O 1
ATOM 836 N N . HIS A 1 102 ? 3.438 1.471 17.873 1.00 88.00 102 HIS A N 1
ATOM 837 C CA . HIS A 1 102 ? 3.741 0.596 18.995 1.00 88.00 102 HIS A CA 1
ATOM 838 C C . HIS A 1 102 ? 3.758 -0.875 18.562 1.00 88.00 102 HIS A C 1
ATOM 840 O O . HIS A 1 102 ? 4.730 -1.580 18.832 1.00 88.00 102 HIS A O 1
ATOM 846 N N . TRP A 1 103 ? 2.739 -1.327 17.829 1.00 88.19 103 TRP A N 1
ATOM 847 C CA . TRP A 1 103 ? 2.666 -2.695 17.317 1.00 88.19 103 TRP A CA 1
ATOM 848 C C . TRP A 1 103 ? 3.841 -3.040 16.405 1.00 88.19 103 TRP A C 1
ATOM 850 O O . TRP A 1 103 ? 4.473 -4.079 16.594 1.00 88.19 103 TRP A O 1
ATOM 860 N N . ILE A 1 104 ? 4.174 -2.164 15.454 1.00 89.69 104 ILE A N 1
ATOM 861 C CA . ILE A 1 104 ? 5.322 -2.355 14.559 1.00 89.69 104 ILE A CA 1
ATOM 862 C C . ILE A 1 104 ? 6.621 -2.417 15.369 1.00 89.69 104 ILE A C 1
ATOM 864 O O . ILE A 1 104 ? 7.447 -3.293 15.121 1.00 89.69 104 ILE A O 1
ATOM 868 N N . LYS A 1 105 ? 6.794 -1.539 16.364 1.00 90.12 105 LYS A N 1
ATOM 869 C CA . LYS A 1 105 ? 7.986 -1.513 17.221 1.00 90.12 105 LYS A CA 1
ATOM 870 C C . LYS A 1 105 ? 8.140 -2.782 18.063 1.00 90.12 105 LYS A C 1
ATOM 872 O O . LYS A 1 105 ? 9.257 -3.264 18.222 1.00 90.12 105 LYS A O 1
ATOM 877 N N . VAL A 1 106 ? 7.048 -3.305 18.622 1.00 91.88 106 VAL A N 1
ATOM 878 C CA . VAL A 1 106 ? 7.073 -4.459 19.540 1.00 91.88 106 VAL A CA 1
ATOM 879 C C . VAL A 1 106 ? 7.117 -5.790 18.790 1.00 91.88 106 VAL A C 1
ATOM 881 O O . VAL A 1 106 ? 7.819 -6.711 19.203 1.00 91.88 106 VAL A O 1
ATOM 884 N N . TYR A 1 107 ? 6.366 -5.909 17.697 1.00 90.62 107 TYR A N 1
ATOM 885 C CA . TYR A 1 107 ? 6.123 -7.185 17.022 1.00 90.62 107 TYR A CA 1
ATOM 886 C C . TYR A 1 107 ? 6.742 -7.286 15.629 1.00 90.62 107 TYR A C 1
ATOM 888 O O . TYR A 1 107 ? 6.803 -8.387 15.080 1.00 90.62 107 TYR A O 1
ATOM 896 N N . GLY A 1 108 ? 7.205 -6.171 15.067 1.00 90.62 108 GLY A N 1
ATOM 897 C CA . GLY A 1 108 ? 7.723 -6.089 13.709 1.00 90.62 108 GLY A CA 1
ATOM 898 C C . GLY A 1 108 ? 6.633 -5.843 12.664 1.00 90.62 108 GLY A C 1
ATOM 899 O O . GLY A 1 108 ? 5.467 -6.213 12.822 1.00 90.62 108 GLY A O 1
ATOM 900 N N . PHE A 1 109 ? 7.045 -5.230 11.554 1.00 89.19 109 PHE A N 1
ATOM 901 C CA . PHE A 1 109 ? 6.162 -4.842 10.454 1.00 89.19 109 PHE A CA 1
ATOM 902 C C . PHE A 1 109 ? 5.428 -6.035 9.814 1.00 89.19 109 PHE A C 1
ATOM 904 O O . PHE A 1 109 ? 4.222 -5.979 9.587 1.00 89.19 109 PHE A O 1
ATOM 911 N N . GLU A 1 110 ? 6.121 -7.151 9.579 1.00 88.75 110 GLU A N 1
ATOM 912 C CA . GLU A 1 110 ? 5.520 -8.349 8.970 1.00 88.75 110 GLU A CA 1
ATOM 913 C C . GLU A 1 110 ? 4.402 -8.943 9.839 1.00 88.75 110 GLU A C 1
ATOM 915 O O . GLU A 1 110 ? 3.342 -9.348 9.348 1.00 88.75 110 GLU A O 1
ATOM 920 N N . LYS A 1 111 ? 4.609 -8.953 11.159 1.00 90.25 111 LYS A N 1
ATOM 921 C CA . LYS A 1 111 ? 3.613 -9.441 12.112 1.00 90.25 111 LYS A CA 1
ATOM 922 C C . LYS A 1 111 ? 2.427 -8.487 12.219 1.00 90.25 111 LYS A C 1
ATOM 924 O O . LYS A 1 111 ? 1.302 -8.958 12.322 1.00 90.25 111 LYS A O 1
ATOM 929 N N . TYR A 1 112 ? 2.659 -7.177 12.142 1.00 90.62 112 TYR A N 1
ATOM 930 C CA . TYR A 1 112 ? 1.586 -6.188 12.041 1.00 90.62 112 TYR A CA 1
ATOM 931 C C . TYR A 1 112 ? 0.707 -6.434 10.803 1.00 90.62 112 TYR A C 1
ATOM 933 O O . TYR A 1 112 ? -0.499 -6.624 10.941 1.00 90.62 112 TYR A O 1
ATOM 941 N N . ILE A 1 113 ? 1.307 -6.537 9.612 1.00 89.12 113 ILE A N 1
ATOM 942 C CA . ILE A 1 113 ? 0.562 -6.746 8.360 1.00 89.12 113 ILE A CA 1
ATOM 943 C C . ILE A 1 113 ? -0.217 -8.058 8.362 1.00 89.12 113 ILE A C 1
ATOM 945 O O . ILE A 1 113 ? -1.387 -8.077 7.996 1.00 89.12 113 ILE A O 1
ATOM 949 N N . SER A 1 114 ? 0.396 -9.154 8.813 1.00 88.81 114 SER A N 1
ATOM 950 C CA . SER A 1 114 ? -0.277 -10.462 8.869 1.00 88.81 114 SER A CA 1
ATOM 951 C C . SER A 1 114 ? -1.409 -10.542 9.900 1.00 88.81 114 SER A C 1
ATOM 953 O O . SER A 1 114 ? -2.192 -11.493 9.875 1.00 88.81 114 SER A O 1
ATOM 955 N N . LYS A 1 115 ? -1.495 -9.576 10.821 1.00 89.44 115 LYS A N 1
ATOM 956 C CA . LYS A 1 115 ? -2.558 -9.476 11.828 1.00 89.44 115 LYS A CA 1
ATOM 957 C C . LYS A 1 115 ? -3.622 -8.446 11.479 1.00 89.44 115 LYS A C 1
ATOM 959 O O . LYS A 1 115 ? -4.629 -8.383 12.179 1.00 89.44 115 LYS A O 1
ATOM 964 N N . LEU A 1 116 ? -3.426 -7.677 10.412 1.00 89.31 116 LEU A N 1
ATOM 965 C CA . LEU A 1 116 ? -4.409 -6.711 9.965 1.00 89.31 116 LEU A CA 1
ATOM 966 C C . LEU A 1 116 ? -5.674 -7.435 9.479 1.00 89.31 116 LEU A C 1
ATOM 968 O O . LEU A 1 116 ? -5.561 -8.357 8.663 1.00 89.31 116 LEU A O 1
ATOM 972 N N . PRO A 1 117 ? -6.877 -7.037 9.927 1.00 90.25 117 PRO A N 1
ATOM 973 C CA . PRO A 1 117 ? -8.096 -7.603 9.376 1.00 90.25 117 PRO A CA 1
ATOM 974 C C . PRO A 1 117 ? -8.175 -7.354 7.865 1.00 90.25 117 PRO A C 1
ATOM 976 O O . PRO A 1 117 ? -7.763 -6.305 7.364 1.00 90.25 117 PRO A O 1
ATOM 979 N N . TYR A 1 118 ? -8.725 -8.321 7.129 1.00 90.44 118 TYR A N 1
ATOM 980 C CA . TYR A 1 118 ? -8.773 -8.260 5.667 1.00 90.44 118 TYR A CA 1
ATOM 981 C C . TYR A 1 118 ? -9.500 -7.009 5.151 1.00 90.44 118 TYR A C 1
ATOM 983 O O . TYR A 1 118 ? -9.015 -6.372 4.221 1.00 90.44 118 TYR A O 1
ATOM 991 N N . GLY A 1 119 ? -10.614 -6.618 5.784 1.00 91.81 119 GLY A N 1
ATOM 992 C CA . GLY A 1 119 ? -11.364 -5.412 5.411 1.00 91.81 119 GLY A CA 1
ATOM 993 C C . GLY A 1 119 ? -10.538 -4.131 5.560 1.00 91.81 119 GLY A C 1
ATOM 994 O O . GLY A 1 119 ? -10.522 -3.296 4.658 1.00 91.81 119 GLY A O 1
ATOM 995 N N . HIS A 1 120 ? -9.780 -4.015 6.653 1.00 91.75 120 HIS A N 1
ATOM 996 C CA . HIS A 1 120 ? -8.867 -2.899 6.903 1.00 91.75 120 HIS A CA 1
ATOM 997 C C . HIS A 1 120 ? -7.740 -2.869 5.865 1.00 91.75 120 HIS A C 1
ATOM 999 O O . HIS A 1 120 ? -7.486 -1.827 5.266 1.00 91.75 120 HIS A O 1
ATOM 1005 N N . PHE A 1 121 ? -7.110 -4.017 5.587 1.00 92.31 121 PHE A N 1
ATOM 1006 C CA . PHE A 1 121 ? -6.086 -4.133 4.541 1.00 92.31 121 PHE A CA 1
ATOM 1007 C C . PHE A 1 121 ? -6.629 -3.699 3.178 1.00 92.31 121 PHE A C 1
ATOM 1009 O O . PHE A 1 121 ? -6.031 -2.870 2.493 1.00 92.31 121 PHE A O 1
ATOM 1016 N N . GLN A 1 122 ? -7.788 -4.242 2.805 1.00 93.62 122 GLN A N 1
ATOM 1017 C CA . GLN A 1 122 ? -8.446 -3.969 1.539 1.00 93.62 122 GLN A CA 1
ATOM 1018 C C . GLN A 1 122 ? -8.739 -2.478 1.373 1.00 93.62 122 GLN A C 1
ATOM 1020 O O . GLN A 1 122 ? -8.397 -1.912 0.337 1.00 93.62 122 GLN A O 1
ATOM 1025 N N . TYR A 1 123 ? -9.307 -1.841 2.399 1.00 94.12 123 TYR A N 1
ATOM 1026 C CA . TYR A 1 123 ? -9.608 -0.412 2.393 1.00 94.12 123 TYR A CA 1
ATOM 1027 C C . TYR A 1 123 ? -8.356 0.449 2.216 1.00 94.12 123 TYR A C 1
ATOM 1029 O O . TYR A 1 123 ? -8.349 1.395 1.428 1.00 94.12 123 TYR A O 1
ATOM 1037 N N . LEU A 1 124 ? -7.277 0.134 2.931 1.00 94.12 124 LEU A N 1
ATOM 1038 C CA . LEU A 1 124 ? -6.042 0.912 2.855 1.00 94.12 124 LEU A CA 1
ATOM 1039 C C . LEU A 1 124 ? -5.404 0.821 1.470 1.00 94.12 124 LEU A C 1
ATOM 1041 O O . LEU A 1 124 ? -5.011 1.838 0.899 1.00 94.12 124 LEU A O 1
ATOM 1045 N N . VAL A 1 125 ? -5.355 -0.383 0.904 1.00 94.12 125 VAL A N 1
ATOM 1046 C CA . VAL A 1 125 ? -4.818 -0.606 -0.440 1.00 94.12 125 VAL A CA 1
ATOM 1047 C C . VAL A 1 125 ? -5.714 0.042 -1.502 1.00 94.12 125 VAL A C 1
ATOM 1049 O O . VAL A 1 125 ? -5.198 0.707 -2.401 1.00 94.12 125 VAL A O 1
ATOM 1052 N N . SER A 1 126 ? -7.043 -0.067 -1.384 1.00 94.38 126 SER A N 1
ATOM 1053 C CA . SER A 1 126 ? -7.983 0.536 -2.341 1.00 94.38 126 SER A CA 1
ATOM 1054 C C . SER A 1 126 ? -7.944 2.061 -2.347 1.00 94.38 126 SER A C 1
ATOM 1056 O O . SER A 1 126 ? -8.182 2.677 -3.382 1.00 94.38 126 SER A O 1
ATOM 1058 N N . ASN A 1 127 ? -7.629 2.670 -1.202 1.00 94.50 127 ASN A N 1
ATOM 1059 C CA . ASN A 1 127 ? -7.469 4.117 -1.057 1.00 94.50 127 ASN A CA 1
ATOM 1060 C C . ASN A 1 127 ? -6.016 4.588 -1.252 1.00 94.50 127 ASN A C 1
ATOM 1062 O O . ASN A 1 127 ? -5.710 5.760 -1.031 1.00 94.50 127 ASN A O 1
ATOM 1066 N N . HIS A 1 128 ? -5.128 3.696 -1.711 1.00 95.00 128 HIS A N 1
ATOM 1067 C CA . HIS A 1 128 ? -3.722 3.978 -2.019 1.00 95.00 128 HIS A CA 1
ATOM 1068 C C . HIS A 1 128 ? -2.929 4.537 -0.829 1.00 95.00 128 HIS A C 1
ATOM 1070 O O . HIS A 1 128 ? -2.099 5.427 -1.002 1.00 95.00 128 HIS A O 1
ATOM 1076 N N . PHE A 1 129 ? -3.156 4.030 0.381 1.00 94.94 129 PHE A N 1
ATOM 1077 C CA . PHE A 1 129 ? -2.301 4.328 1.532 1.00 94.94 129 PHE A CA 1
ATOM 1078 C C . PHE A 1 129 ? -1.016 3.496 1.505 1.00 94.94 129 PHE A C 1
ATOM 1080 O O . PHE A 1 129 ? -1.044 2.337 1.106 1.00 94.94 129 PHE A O 1
ATOM 1087 N N . ASN A 1 130 ? 0.098 4.048 1.993 1.00 93.44 130 ASN A N 1
ATOM 1088 C CA . ASN A 1 130 ? 1.401 3.388 2.117 1.00 93.44 130 ASN A CA 1
ATOM 1089 C C . ASN A 1 130 ? 1.414 2.326 3.233 1.00 93.44 130 ASN A C 1
ATOM 1091 O O . ASN A 1 130 ? 2.148 2.417 4.215 1.00 93.44 130 ASN A O 1
ATOM 1095 N N . ILE A 1 131 ? 0.597 1.284 3.080 1.00 92.62 131 ILE A N 1
ATOM 1096 C CA . ILE A 1 131 ? 0.460 0.223 4.080 1.00 92.62 131 ILE A CA 1
ATOM 1097 C C . ILE A 1 131 ? 1.740 -0.599 4.247 1.00 92.62 131 ILE A C 1
ATOM 1099 O O . ILE A 1 131 ? 1.979 -1.167 5.305 1.00 92.62 131 ILE A O 1
ATOM 1103 N N . PHE A 1 132 ? 2.586 -0.627 3.215 1.00 91.38 132 PHE A N 1
ATOM 1104 C CA . PHE A 1 132 ? 3.838 -1.379 3.193 1.00 91.38 132 PHE A CA 1
ATOM 1105 C C . PHE A 1 132 ? 5.022 -0.654 3.846 1.00 91.38 132 PHE A C 1
ATOM 1107 O O . PHE A 1 132 ? 6.133 -1.184 3.825 1.00 91.38 132 PHE A O 1
ATOM 1114 N N . ASN A 1 133 ? 4.775 0.529 4.424 1.00 88.38 133 ASN A N 1
ATOM 1115 C CA . ASN A 1 133 ? 5.773 1.369 5.079 1.00 88.38 133 ASN A CA 1
ATOM 1116 C C . ASN A 1 133 ? 7.013 1.594 4.195 1.00 88.38 133 ASN A C 1
ATOM 1118 O O . ASN A 1 133 ? 8.148 1.400 4.633 1.00 88.38 133 ASN A O 1
ATOM 1122 N N . LEU A 1 134 ? 6.775 1.934 2.921 1.00 89.38 134 LEU A N 1
ATOM 1123 C CA . LEU A 1 134 ? 7.826 2.323 1.982 1.00 89.38 134 LEU A CA 1
ATOM 1124 C C . LEU A 1 134 ? 8.516 3.595 2.474 1.00 89.38 134 LEU A C 1
ATOM 1126 O O . LEU A 1 134 ? 7.835 4.508 2.946 1.00 89.38 134 LEU A O 1
ATOM 1130 N N . ASP A 1 135 ? 9.837 3.669 2.307 1.00 88.44 135 ASP A N 1
ATOM 1131 C CA . ASP A 1 135 ? 10.597 4.884 2.608 1.00 88.44 135 ASP A CA 1
ATOM 1132 C C . ASP A 1 135 ? 10.071 6.047 1.745 1.00 88.44 135 ASP A C 1
ATOM 1134 O O . ASP A 1 135 ? 9.715 5.840 0.584 1.00 88.44 135 ASP A O 1
ATOM 1138 N N . GLU A 1 136 ? 10.090 7.292 2.238 1.00 85.50 136 GLU A N 1
ATOM 1139 C CA . GLU A 1 136 ? 9.647 8.469 1.455 1.00 85.50 136 GLU A CA 1
ATOM 1140 C C . GLU A 1 136 ? 10.386 8.621 0.116 1.00 85.50 136 GLU A C 1
ATOM 1142 O O . GLU A 1 136 ? 9.869 9.180 -0.848 1.00 85.50 136 GLU A O 1
ATOM 1147 N N . SER A 1 137 ? 11.603 8.082 0.019 1.00 85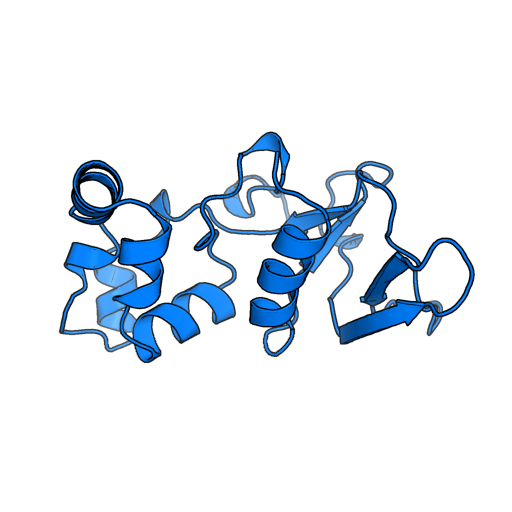.81 137 SER A N 1
ATOM 1148 C CA . SER A 1 137 ? 12.358 8.050 -1.235 1.00 85.81 137 SER A CA 1
ATOM 1149 C C . SER A 1 137 ? 11.787 7.079 -2.281 1.00 85.81 137 SER A C 1
ATOM 1151 O O . SER A 1 137 ? 12.087 7.234 -3.465 1.00 85.81 137 SER A O 1
ATOM 1153 N N . GLU A 1 138 ? 10.958 6.114 -1.881 1.00 85.62 138 GLU A N 1
ATOM 1154 C CA . GLU A 1 138 ? 10.423 5.029 -2.713 1.00 85.62 138 GLU A CA 1
ATOM 1155 C C . GLU A 1 138 ? 8.989 5.279 -3.202 1.00 85.62 138 GLU A C 1
ATOM 1157 O O . GLU A 1 138 ? 8.515 4.532 -4.055 1.00 85.62 138 GLU A O 1
ATOM 1162 N N . TYR A 1 139 ? 8.307 6.326 -2.726 1.00 89.62 139 TYR A N 1
ATOM 1163 C CA . TYR A 1 139 ? 6.975 6.713 -3.198 1.00 89.62 139 TYR A CA 1
ATOM 1164 C C . TYR A 1 139 ? 6.855 8.229 -3.387 1.00 89.62 139 TYR A C 1
ATOM 1166 O O . TYR A 1 139 ? 7.733 8.999 -3.008 1.00 89.62 139 TYR A O 1
ATOM 1174 N N . ILE A 1 140 ? 5.779 8.666 -4.034 1.00 90.00 140 ILE A N 1
ATOM 1175 C CA . ILE A 1 140 ? 5.396 10.075 -4.110 1.00 90.00 140 ILE A CA 1
ATOM 1176 C C . ILE A 1 140 ? 4.205 10.265 -3.186 1.00 90.00 140 ILE A C 1
ATOM 1178 O O . ILE A 1 140 ? 3.157 9.647 -3.393 1.00 90.00 140 ILE A O 1
ATOM 1182 N N . ASN A 1 141 ? 4.359 11.125 -2.179 1.00 91.38 141 ASN A N 1
ATOM 1183 C CA . ASN A 1 141 ? 3.260 11.441 -1.281 1.00 91.38 141 ASN A CA 1
ATOM 1184 C C . ASN A 1 141 ? 2.173 12.208 -2.041 1.00 91.38 141 ASN A C 1
ATOM 1186 O O . ASN A 1 141 ? 2.371 13.340 -2.487 1.00 91.38 141 ASN A O 1
ATOM 1190 N N . LYS A 1 142 ? 1.011 11.570 -2.171 1.00 91.06 142 LYS A N 1
ATOM 1191 C CA . LYS A 1 142 ? -0.154 12.072 -2.898 1.00 91.06 142 LYS A CA 1
ATOM 1192 C C . LYS A 1 142 ? -0.661 13.404 -2.349 1.00 91.06 142 LYS A C 1
ATOM 1194 O O . LYS A 1 142 ? -1.169 14.205 -3.125 1.00 91.06 142 LYS A O 1
ATOM 1199 N N . ALA A 1 143 ? -0.482 13.671 -1.055 1.00 89.75 143 ALA A N 1
ATOM 1200 C CA . ALA A 1 143 ? -0.864 14.943 -0.443 1.00 89.75 143 ALA A CA 1
ATOM 1201 C C . ALA A 1 143 ? -0.009 16.133 -0.921 1.00 89.75 143 ALA A C 1
ATOM 1203 O O . ALA A 1 143 ? -0.456 17.274 -0.842 1.00 89.75 143 ALA A O 1
ATOM 1204 N N . ASN A 1 144 ? 1.192 15.877 -1.450 1.00 86.94 144 ASN A N 1
ATOM 1205 C CA . ASN A 1 144 ? 2.110 16.916 -1.926 1.00 86.94 144 ASN A CA 1
ATOM 1206 C C . ASN A 1 144 ? 1.935 17.235 -3.419 1.00 86.94 144 ASN A C 1
ATOM 1208 O O . ASN A 1 144 ? 2.603 18.128 -3.943 1.00 86.94 144 ASN A O 1
ATOM 1212 N N . LEU A 1 145 ? 1.065 16.502 -4.118 1.00 82.06 145 LEU A N 1
ATOM 1213 C CA . LEU A 1 145 ? 0.790 16.734 -5.529 1.00 82.06 145 LEU A CA 1
ATOM 1214 C C . LEU A 1 145 ? -0.166 17.916 -5.686 1.00 82.06 145 LEU A C 1
ATOM 1216 O O . LEU A 1 145 ? -1.256 17.931 -5.115 1.00 82.06 145 LEU A O 1
ATOM 1220 N N . LYS A 1 146 ? 0.241 18.899 -6.490 1.00 66.75 146 LYS A N 1
ATOM 1221 C CA . LYS A 1 146 ? -0.660 19.955 -6.959 1.00 66.75 146 LYS A CA 1
ATOM 1222 C C . LYS A 1 146 ? -1.503 19.389 -8.105 1.00 66.75 146 LYS A C 1
ATOM 1224 O O . LYS A 1 146 ? -0.967 18.667 -8.946 1.00 66.75 146 LYS A O 1
ATOM 1229 N N . GLN A 1 147 ? -2.806 19.661 -8.066 1.00 57.59 147 GLN A N 1
ATOM 1230 C CA . GLN A 1 147 ? -3.746 19.325 -9.140 1.00 57.59 147 GLN A CA 1
ATOM 1231 C C . GLN A 1 147 ? -3.628 20.307 -10.300 1.00 57.59 147 GLN A C 1
ATOM 1233 O O . GLN A 1 147 ? -3.317 21.490 -10.026 1.00 57.59 147 GLN A O 1
#

Secondary structure (DSSP, 8-state):
---HHHHHHHHHHHGGGT-EEEETTS-S-GGGPEEEEEEEE--SSS--EEEEEEBTTB-------STTEEEEEB-GGG--HHHHHHTT--SS-GGGTTSHHHHHHHH-HHHHHHHS-HHHHHHHHHTTB-TT---TTTSEEGGG---